Protein AF-A0AAU5D1J2-F1 (afdb_monomer_lite)

Secondary structure (DSSP, 8-state):
------TTSPPPPP--PPPPP-PPP---BTTB--HHHHHHHHHHHHHHTT-TTEEEEEE--SS-SS-EEEEEETTS-EEEEE----PPTT----SSTT------

pLDDT: mean 78.4, std 17.76, range [36.91, 96.56]

Structure (mmCIF, N/CA/C/O backbone):
data_AF-A0AAU5D1J2-F1
#
_entry.id   AF-A0AAU5D1J2-F1
#
loop_
_atom_site.group_PDB
_atom_site.id
_atom_site.type_symbol
_atom_site.label_atom_id
_atom_site.label_alt_id
_atom_site.label_comp_id
_atom_site.label_asym_id
_atom_site.label_entity_id
_atom_site.label_seq_id
_atom_site.pdbx_PDB_ins_code
_atom_site.Cartn_x
_atom_site.Cartn_y
_atom_site.Cartn_z
_atom_site.occupancy
_atom_site.B_iso_or_equiv
_atom_site.auth_seq_id
_atom_site.auth_comp_id
_atom_site.auth_asym_id
_atom_site.auth_atom_id
_atom_site.pdbx_PDB_model_num
ATOM 1 N N . MET A 1 1 ? 35.467 22.405 -16.528 1.00 39.44 1 MET A N 1
ATOM 2 C CA . MET A 1 1 ? 34.283 22.155 -15.680 1.00 39.44 1 MET A CA 1
ATOM 3 C C . MET A 1 1 ? 33.433 21.136 -16.411 1.00 39.44 1 MET A C 1
ATOM 5 O O . MET A 1 1 ? 33.143 21.378 -17.576 1.00 39.44 1 MET A O 1
ATOM 9 N N . ALA A 1 2 ? 33.155 19.980 -15.801 1.00 45.16 2 ALA A N 1
ATOM 10 C CA . ALA A 1 2 ? 32.308 18.964 -16.424 1.00 45.16 2 ALA A CA 1
ATOM 11 C C . ALA A 1 2 ? 30.914 19.579 -16.641 1.00 45.16 2 ALA A C 1
ATOM 13 O O . ALA A 1 2 ? 30.385 20.157 -15.687 1.00 45.16 2 ALA A O 1
ATOM 14 N N . PRO A 1 3 ? 30.366 19.571 -17.867 1.00 45.44 3 PRO A N 1
ATOM 15 C CA . PRO A 1 3 ? 29.073 20.179 -18.130 1.00 45.44 3 PRO A CA 1
ATOM 16 C C . PRO A 1 3 ? 28.011 19.412 -17.343 1.00 45.44 3 PRO A C 1
ATOM 18 O O . PRO A 1 3 ? 27.710 18.270 -17.668 1.00 45.44 3 PRO A O 1
ATOM 21 N N . GLY A 1 4 ? 27.496 20.031 -16.279 1.00 56.97 4 GLY A N 1
ATOM 22 C CA . GLY A 1 4 ? 26.285 19.570 -15.618 1.00 56.97 4 GLY A CA 1
ATOM 23 C C . GLY A 1 4 ? 25.172 19.561 -16.653 1.00 56.97 4 GLY A C 1
ATOM 24 O O . GLY A 1 4 ? 24.865 20.603 -17.240 1.00 56.97 4 GLY A O 1
ATOM 25 N N . GLU A 1 5 ? 24.646 18.373 -16.927 1.00 56.50 5 GLU A N 1
ATOM 26 C CA . GLU A 1 5 ? 23.513 18.178 -17.817 1.00 56.50 5 GLU A CA 1
ATOM 27 C C . GLU A 1 5 ? 22.379 19.098 -17.368 1.00 56.50 5 GLU A C 1
ATOM 29 O O . GLU A 1 5 ? 22.050 19.205 -16.183 1.00 56.50 5 GLU A O 1
ATOM 34 N N . LYS A 1 6 ? 21.842 19.858 -18.323 1.00 54.84 6 LYS A N 1
ATOM 35 C CA . LYS A 1 6 ? 20.737 20.768 -18.058 1.00 54.84 6 LYS A CA 1
ATOM 36 C C . LYS A 1 6 ? 19.537 19.927 -17.636 1.00 54.84 6 LYS A C 1
ATOM 38 O O . LYS A 1 6 ? 18.990 19.187 -18.443 1.00 54.84 6 LYS A O 1
ATOM 43 N N . LEU A 1 7 ? 19.112 20.108 -16.391 1.00 56.78 7 LEU A N 1
ATOM 44 C CA . LEU A 1 7 ? 17.870 19.594 -15.816 1.00 56.78 7 LEU A CA 1
ATOM 45 C C . LEU A 1 7 ? 16.649 20.317 -16.430 1.00 56.78 7 LEU A C 1
ATOM 47 O O . LEU A 1 7 ? 15.880 20.966 -15.726 1.00 56.78 7 LEU A O 1
ATOM 51 N N . THR A 1 8 ? 16.542 20.347 -17.758 1.00 59.97 8 THR A N 1
ATOM 52 C CA . THR A 1 8 ? 15.449 21.014 -18.486 1.00 59.97 8 THR A CA 1
ATOM 53 C C . THR A 1 8 ? 14.563 20.041 -19.246 1.00 59.97 8 THR A C 1
ATOM 55 O O . THR A 1 8 ? 13.456 20.421 -19.616 1.00 59.97 8 THR A O 1
ATOM 58 N N . ASP A 1 9 ? 15.016 18.806 -19.451 1.00 62.62 9 ASP A N 1
ATOM 59 C CA . ASP A 1 9 ? 14.204 17.764 -20.068 1.00 62.62 9 ASP A CA 1
ATOM 60 C C . ASP A 1 9 ? 13.420 17.016 -18.982 1.00 62.62 9 ASP A C 1
ATOM 62 O O . ASP A 1 9 ? 13.968 16.675 -17.932 1.00 62.62 9 ASP A O 1
ATOM 66 N N . SER A 1 10 ? 12.120 16.792 -19.212 1.00 67.19 10 SER A N 1
ATOM 67 C CA . SER A 1 10 ? 11.321 15.911 -18.356 1.00 67.19 10 SER A CA 1
ATOM 68 C C . SER A 1 10 ? 11.954 14.526 -18.358 1.00 67.19 10 SER A C 1
ATOM 70 O O . SER A 1 10 ? 12.090 13.911 -19.415 1.00 67.19 10 SER A O 1
ATOM 72 N N . GLU A 1 11 ? 12.332 14.046 -17.176 1.00 70.06 11 GLU A N 1
ATOM 73 C CA . GLU A 1 11 ? 12.869 12.702 -17.008 1.00 70.06 11 GLU A CA 1
ATOM 74 C C . GLU A 1 11 ? 11.836 11.687 -17.510 1.00 70.06 11 GLU A C 1
ATOM 76 O O . GLU A 1 11 ? 10.682 11.680 -17.071 1.00 70.06 11 GLU A O 1
ATOM 81 N N . ALA A 1 12 ? 12.226 10.882 -18.499 1.00 78.81 12 ALA A N 1
ATOM 82 C CA . ALA A 1 12 ? 11.347 9.861 -19.041 1.00 78.81 12 ALA A CA 1
ATOM 83 C C . ALA A 1 12 ? 11.143 8.766 -17.980 1.00 78.81 12 ALA A C 1
ATOM 85 O O . ALA A 1 12 ? 12.128 8.303 -17.399 1.00 78.81 12 ALA A O 1
ATOM 86 N N . PRO A 1 13 ? 9.899 8.326 -17.726 1.00 80.06 13 PRO A N 1
ATOM 87 C CA . PRO A 1 13 ? 9.641 7.301 -16.728 1.00 80.06 13 PRO A CA 1
ATOM 88 C C . PRO A 1 13 ? 10.328 5.986 -17.109 1.00 80.06 13 PRO A C 1
ATOM 90 O O . PRO A 1 13 ? 10.215 5.514 -18.245 1.00 80.06 13 PRO A O 1
ATOM 93 N N . VAL A 1 14 ? 11.045 5.391 -16.153 1.00 86.62 14 VAL A N 1
ATOM 94 C CA . VAL A 1 14 ? 11.667 4.073 -16.325 1.00 86.62 14 VAL A CA 1
ATOM 95 C C . VAL A 1 14 ? 10.593 3.008 -16.183 1.00 86.62 14 VAL A C 1
ATOM 97 O O . VAL A 1 14 ? 9.852 2.988 -15.200 1.00 86.62 14 VAL A O 1
ATOM 100 N N . LYS A 1 15 ? 10.535 2.115 -17.169 1.00 91.50 15 LYS A N 1
ATOM 101 C CA . LYS A 1 15 ? 9.538 1.052 -17.2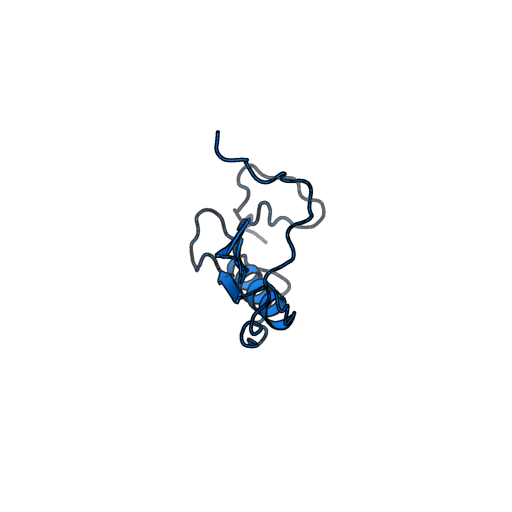59 1.00 91.50 15 LYS A CA 1
ATOM 102 C C . LYS A 1 15 ? 10.166 -0.317 -17.041 1.00 91.50 15 LYS A C 1
ATOM 104 O O . LYS A 1 15 ? 11.293 -0.554 -17.474 1.00 91.50 15 LYS A O 1
ATOM 109 N N . GLY A 1 16 ? 9.410 -1.215 -16.432 1.00 88.44 16 GLY A N 1
ATOM 110 C CA . GLY A 1 16 ? 9.755 -2.620 -16.259 1.00 88.44 16 GLY A CA 1
ATOM 111 C C . GLY A 1 16 ? 8.505 -3.491 -16.226 1.00 88.44 16 GLY A C 1
ATOM 112 O O . GLY A 1 16 ? 7.400 -3.025 -16.512 1.00 88.44 16 GLY A O 1
ATOM 113 N N . ASP A 1 17 ? 8.684 -4.761 -15.868 1.00 89.75 17 ASP A N 1
ATOM 114 C CA . ASP A 1 17 ? 7.550 -5.661 -15.674 1.00 89.75 17 ASP A CA 1
ATOM 115 C C . ASP A 1 17 ? 6.674 -5.145 -14.516 1.00 89.75 17 ASP A C 1
ATOM 117 O O . ASP A 1 17 ? 7.210 -4.799 -13.453 1.00 89.75 17 ASP A O 1
ATOM 121 N N . PRO A 1 18 ? 5.342 -5.065 -14.691 1.00 84.94 18 PRO A N 1
ATOM 122 C CA . PRO A 1 18 ? 4.449 -4.638 -13.624 1.00 84.94 18 PRO A CA 1
ATOM 123 C C . PRO A 1 18 ? 4.532 -5.556 -12.403 1.00 84.94 18 PRO A C 1
ATOM 125 O O . PRO A 1 18 ? 4.780 -6.760 -12.520 1.00 84.94 18 PRO A O 1
ATOM 128 N N . ALA A 1 19 ? 4.248 -4.996 -11.227 1.00 86.19 19 ALA A N 1
ATOM 129 C CA . ALA A 1 19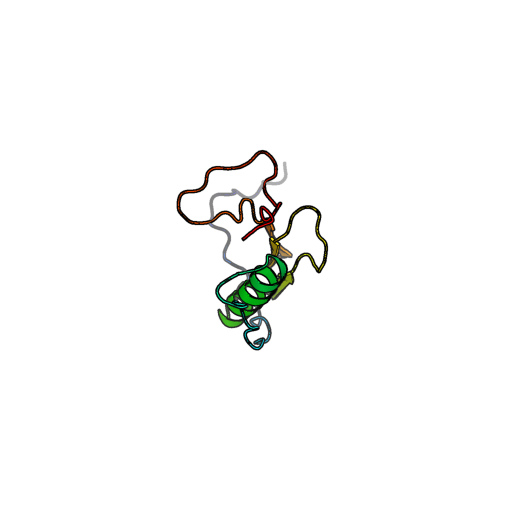 ? 4.180 -5.767 -9.992 1.00 86.19 19 ALA A CA 1
ATOM 130 C C . ALA A 1 19 ? 3.178 -6.951 -10.099 1.00 86.19 19 ALA A C 1
ATOM 132 O O . ALA A 1 19 ? 2.117 -6.808 -10.720 1.00 86.19 19 ALA A O 1
ATOM 133 N N . PRO A 1 20 ? 3.468 -8.117 -9.484 1.00 84.12 20 PRO A N 1
ATOM 134 C CA . PRO A 1 20 ? 2.572 -9.273 -9.519 1.00 84.12 20 PRO A CA 1
ATOM 135 C C . PRO A 1 20 ? 1.232 -8.981 -8.848 1.00 84.12 20 PRO A C 1
ATOM 137 O O . PRO A 1 20 ? 1.211 -8.566 -7.698 1.00 84.12 20 PRO A O 1
ATOM 140 N N . ILE A 1 21 ? 0.129 -9.261 -9.538 1.00 87.75 21 ILE A N 1
ATOM 141 C CA . ILE A 1 21 ? -1.256 -9.096 -9.061 1.00 87.75 21 ILE A CA 1
ATOM 142 C C . ILE A 1 21 ? -1.463 -9.771 -7.683 1.00 87.75 21 ILE A C 1
ATOM 144 O O . ILE A 1 21 ? -0.986 -10.883 -7.457 1.00 87.75 21 ILE A O 1
ATOM 148 N N . LEU A 1 22 ? -2.186 -9.103 -6.773 1.00 88.06 22 LEU A N 1
ATOM 149 C CA . LEU A 1 22 ? -2.428 -9.519 -5.384 1.00 88.06 22 LEU A CA 1
ATOM 150 C C . LEU A 1 22 ? -3.920 -9.486 -5.060 1.00 88.06 22 LEU A C 1
ATOM 152 O O . LEU A 1 22 ? -4.524 -8.423 -5.129 1.00 88.06 22 LEU A O 1
ATOM 156 N N . ASP A 1 23 ? -4.492 -10.591 -4.583 1.00 90.94 23 ASP A N 1
ATOM 157 C CA . ASP A 1 23 ? -5.899 -10.612 -4.172 1.00 90.94 23 ASP A CA 1
ATOM 158 C C . ASP A 1 23 ? -6.261 -9.434 -3.256 1.00 90.94 23 ASP A C 1
ATOM 160 O O . ASP A 1 23 ? -5.554 -9.127 -2.292 1.00 90.94 23 ASP A O 1
ATOM 164 N N . TYR A 1 24 ? -7.391 -8.783 -3.546 1.00 91.31 24 TYR A N 1
ATOM 165 C CA . TYR A 1 24 ? -7.869 -7.677 -2.727 1.00 91.31 24 TYR A CA 1
ATOM 166 C C . TYR A 1 24 ? -8.281 -8.185 -1.339 1.00 91.31 24 TYR A C 1
ATOM 168 O O . TYR A 1 24 ? -9.253 -8.942 -1.227 1.00 91.31 24 TYR A O 1
ATOM 176 N N . PRO A 1 25 ? -7.611 -7.742 -0.261 1.00 91.94 25 PRO A N 1
ATOM 177 C CA . PRO A 1 25 ? -8.028 -8.079 1.088 1.00 91.94 25 PRO A CA 1
ATOM 178 C C . PRO A 1 25 ? -9.320 -7.337 1.452 1.00 91.94 25 PRO A C 1
ATOM 180 O O . PRO A 1 25 ? -9.665 -6.303 0.877 1.00 91.94 25 PRO A O 1
ATOM 183 N N . ALA A 1 26 ? -10.044 -7.839 2.451 1.00 91.56 26 ALA A N 1
ATOM 184 C CA . ALA A 1 26 ? -11.272 -7.202 2.915 1.00 91.56 26 ALA A CA 1
ATOM 185 C C . ALA A 1 26 ? -10.987 -5.826 3.549 1.00 91.56 26 ALA A C 1
ATOM 187 O O . ALA A 1 26 ? -10.449 -5.738 4.656 1.00 91.56 26 ALA A O 1
ATOM 188 N N . LEU A 1 27 ? -11.412 -4.756 2.869 1.00 88.94 27 LEU A N 1
ATOM 189 C CA . LEU A 1 27 ? -11.226 -3.379 3.337 1.00 88.94 27 LEU A CA 1
ATOM 190 C C . LEU A 1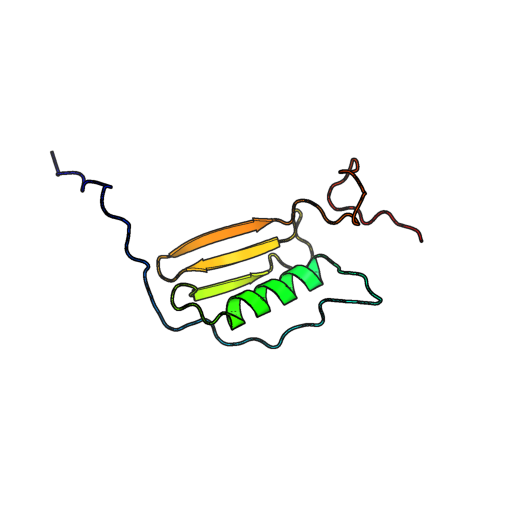 27 ? -12.027 -3.072 4.610 1.00 88.94 27 LEU A C 1
ATOM 192 O O . LEU A 1 27 ? -11.533 -2.394 5.509 1.00 88.94 27 LEU A O 1
ATOM 196 N N . TYR A 1 28 ? -13.258 -3.577 4.683 1.00 86.56 28 TYR A N 1
ATOM 197 C CA . TYR A 1 28 ? -14.189 -3.281 5.767 1.00 86.56 28 TYR A CA 1
ATOM 198 C C . TYR A 1 28 ? -14.322 -4.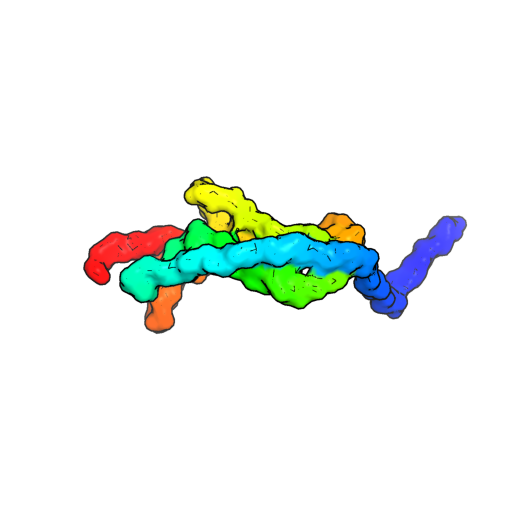443 6.748 1.00 86.56 28 TYR A C 1
ATOM 200 O O . TYR A 1 28 ? -14.302 -5.612 6.358 1.00 86.56 28 TYR A O 1
ATOM 208 N N . ASP A 1 29 ? -14.530 -4.083 8.009 1.00 84.00 29 ASP A N 1
ATOM 209 C CA . ASP A 1 29 ? -14.978 -4.954 9.091 1.00 84.00 29 ASP A CA 1
ATOM 210 C C . ASP A 1 29 ? -16.127 -4.252 9.805 1.00 84.00 29 ASP A C 1
ATOM 212 O O . ASP A 1 29 ? -15.934 -3.149 10.314 1.00 84.00 29 ASP A O 1
ATOM 216 N N . ASP A 1 30 ? -17.340 -4.797 9.744 1.00 84.62 30 ASP A N 1
ATOM 217 C CA . ASP A 1 30 ? -18.535 -4.158 10.318 1.00 84.62 30 ASP A CA 1
ATOM 218 C C . ASP A 1 30 ? -18.675 -2.655 9.973 1.00 84.62 30 ASP A C 1
ATOM 220 O O . ASP A 1 30 ? -19.019 -1.817 10.805 1.00 84.62 30 ASP A O 1
ATOM 224 N N . LYS A 1 31 ? -18.416 -2.302 8.700 1.00 80.06 31 LYS A N 1
ATOM 225 C CA . LYS A 1 31 ? -18.422 -0.926 8.139 1.00 80.06 31 LYS A CA 1
ATOM 226 C C . LYS A 1 31 ? -17.309 0.000 8.644 1.00 80.06 31 LYS A C 1
ATOM 228 O O . LYS A 1 31 ? -17.260 1.162 8.240 1.00 80.06 31 LYS A O 1
ATOM 233 N N . MET A 1 32 ? -16.409 -0.494 9.481 1.00 77.25 32 MET A N 1
ATOM 234 C CA . MET A 1 32 ? -15.221 0.219 9.933 1.00 77.25 32 MET A CA 1
ATOM 235 C C . MET A 1 32 ? -14.008 -0.197 9.098 1.00 77.25 32 MET A C 1
ATOM 237 O O . MET A 1 32 ? -13.960 -1.287 8.529 1.00 77.25 32 MET A O 1
ATOM 241 N N . ILE A 1 33 ? -13.021 0.692 9.013 1.00 85.00 33 ILE A N 1
ATOM 242 C CA . ILE A 1 33 ? -11.733 0.428 8.368 1.00 85.00 33 ILE A CA 1
ATOM 243 C C . ILE A 1 33 ? -10.656 0.605 9.434 1.00 85.00 33 ILE A C 1
ATOM 245 O O . ILE A 1 33 ? -10.593 1.651 10.082 1.00 85.00 33 ILE A O 1
ATOM 249 N N . SER A 1 34 ? -9.805 -0.404 9.611 1.00 85.62 34 SER A N 1
ATOM 250 C CA . SER A 1 34 ? -8.584 -0.270 10.406 1.00 85.62 34 SER A CA 1
ATOM 251 C C . SER A 1 34 ? -7.421 0.192 9.518 1.00 85.62 34 SER A C 1
ATOM 253 O O . SER A 1 34 ? -7.418 -0.115 8.322 1.00 85.62 34 SER A O 1
ATOM 255 N N . PRO A 1 35 ? -6.403 0.880 10.069 1.00 86.38 35 PRO A N 1
ATOM 256 C CA . PRO A 1 35 ? -5.208 1.239 9.309 1.00 86.38 35 PRO A CA 1
ATOM 257 C C . PRO A 1 35 ? -4.569 0.034 8.609 1.00 86.38 35 PRO A C 1
ATOM 259 O O . PRO A 1 35 ? -4.328 0.101 7.414 1.00 86.38 35 PRO A O 1
ATOM 262 N N . ALA A 1 36 ? -4.422 -1.101 9.299 1.00 88.44 36 ALA A N 1
ATOM 263 C CA . ALA A 1 36 ? -3.856 -2.320 8.715 1.00 88.44 36 ALA A CA 1
ATOM 264 C C . ALA A 1 36 ? -4.646 -2.831 7.491 1.00 88.44 36 ALA A C 1
ATOM 266 O O . ALA A 1 36 ? -4.055 -3.212 6.482 1.00 88.44 36 ALA A O 1
ATOM 267 N N . ARG A 1 37 ? -5.987 -2.795 7.539 1.00 89.56 37 ARG A N 1
ATOM 268 C CA . ARG A 1 37 ? -6.831 -3.171 6.390 1.00 89.56 37 ARG A CA 1
ATOM 269 C C . ARG A 1 37 ? -6.706 -2.170 5.244 1.00 89.56 37 ARG A C 1
ATOM 271 O O . ARG A 1 37 ? -6.654 -2.581 4.088 1.00 89.56 37 ARG A O 1
ATOM 278 N N . ALA A 1 38 ? -6.628 -0.875 5.556 1.00 90.50 38 ALA A N 1
ATOM 279 C CA . ALA A 1 38 ? -6.404 0.164 4.557 1.00 90.50 38 ALA A CA 1
ATOM 280 C C . ALA A 1 38 ? -5.037 0.015 3.870 1.00 90.50 38 ALA A C 1
ATOM 282 O O . ALA A 1 38 ? -4.975 0.108 2.648 1.00 90.50 38 ALA A O 1
ATOM 283 N N . GLU A 1 39 ? -3.965 -0.259 4.621 1.00 93.19 39 GLU A N 1
ATOM 284 C CA . GLU A 1 39 ? -2.632 -0.526 4.064 1.00 93.19 39 GLU A CA 1
ATOM 285 C C . GLU A 1 39 ? -2.675 -1.707 3.095 1.00 93.19 39 GLU A C 1
ATOM 287 O O . GLU A 1 39 ? -2.315 -1.559 1.928 1.00 93.19 39 GLU A O 1
ATOM 292 N N . ALA A 1 40 ? -3.181 -2.856 3.550 1.00 92.88 40 ALA A N 1
ATOM 293 C CA . ALA A 1 40 ? -3.234 -4.067 2.741 1.00 92.88 40 ALA A CA 1
ATOM 294 C C . ALA A 1 40 ? -4.071 -3.870 1.465 1.00 92.88 40 ALA A C 1
ATOM 296 O O . ALA A 1 40 ? -3.665 -4.283 0.378 1.00 92.88 40 ALA A O 1
ATOM 297 N N . TYR A 1 41 ? -5.219 -3.194 1.576 1.00 94.25 41 TYR A N 1
ATOM 298 C CA . TYR A 1 41 ? -6.085 -2.923 0.432 1.00 94.25 41 TYR A CA 1
ATOM 299 C C . TYR A 1 41 ? -5.443 -1.968 -0.577 1.00 94.25 41 TYR A C 1
ATOM 301 O O . TYR A 1 41 ? -5.515 -2.213 -1.779 1.00 94.25 41 TYR A O 1
ATOM 309 N N . LEU A 1 42 ? -4.812 -0.884 -0.117 1.00 94.81 42 LEU A N 1
ATOM 310 C CA . LEU A 1 42 ? -4.177 0.095 -1.004 1.00 94.81 42 LEU A CA 1
ATOM 311 C C . LEU A 1 42 ? -2.938 -0.476 -1.695 1.00 94.81 42 LEU A C 1
ATOM 313 O O . LEU A 1 42 ? -2.722 -0.192 -2.871 1.00 94.81 42 LEU A O 1
ATOM 317 N N . VAL A 1 43 ? -2.171 -1.323 -1.005 1.00 95.69 43 VAL A N 1
ATOM 318 C CA . VAL A 1 43 ? -1.070 -2.081 -1.614 1.00 95.69 43 VAL A CA 1
ATOM 319 C C . VAL A 1 43 ? -1.597 -2.977 -2.731 1.00 95.69 43 VAL A C 1
ATOM 321 O O . VAL A 1 43 ? -1.105 -2.886 -3.853 1.00 95.69 43 VAL A O 1
ATOM 324 N N . ALA A 1 44 ? -2.641 -3.772 -2.471 1.00 95.38 44 ALA A N 1
ATOM 325 C CA . ALA A 1 44 ? -3.263 -4.601 -3.503 1.00 95.38 44 ALA A CA 1
ATOM 326 C C . ALA A 1 44 ? -3.797 -3.753 -4.672 1.00 95.38 44 ALA A C 1
ATOM 328 O O . ALA A 1 44 ? -3.562 -4.086 -5.831 1.00 95.38 44 ALA A O 1
ATOM 329 N N . ALA A 1 45 ? -4.435 -2.612 -4.384 1.00 94.75 45 ALA A N 1
ATOM 330 C CA . ALA A 1 45 ? -4.966 -1.704 -5.398 1.00 94.75 45 ALA A CA 1
ATOM 331 C C . ALA A 1 45 ? -3.890 -1.133 -6.326 1.00 94.75 45 ALA A C 1
ATOM 333 O O . ALA A 1 45 ? -4.081 -1.107 -7.540 1.00 94.75 45 ALA A O 1
ATOM 334 N N . LEU A 1 46 ? -2.767 -0.683 -5.764 1.00 94.56 46 LEU A N 1
ATOM 335 C CA . LEU A 1 46 ? -1.655 -0.131 -6.537 1.00 94.56 46 LEU A CA 1
ATOM 336 C C . LEU A 1 46 ? -0.961 -1.201 -7.367 1.00 94.56 46 LEU A C 1
ATOM 338 O O . LEU A 1 46 ? -0.628 -0.964 -8.524 1.00 94.56 46 LEU A O 1
ATOM 342 N N . THR A 1 47 ? -0.806 -2.392 -6.806 1.00 92.62 47 THR A N 1
ATOM 343 C CA . THR A 1 47 ? -0.265 -3.536 -7.531 1.00 92.62 47 THR A CA 1
ATOM 344 C C . THR A 1 47 ? -1.183 -3.959 -8.687 1.00 92.62 47 THR A C 1
ATOM 346 O O . THR A 1 47 ? -0.721 -4.198 -9.800 1.00 92.62 47 THR A O 1
ATOM 349 N N . HIS A 1 48 ? -2.502 -3.954 -8.479 1.00 91.00 48 HIS A N 1
ATOM 350 C CA . HIS A 1 48 ? -3.500 -4.230 -9.520 1.00 91.00 48 HIS A CA 1
ATOM 351 C C . HIS A 1 48 ? -3.609 -3.155 -10.597 1.00 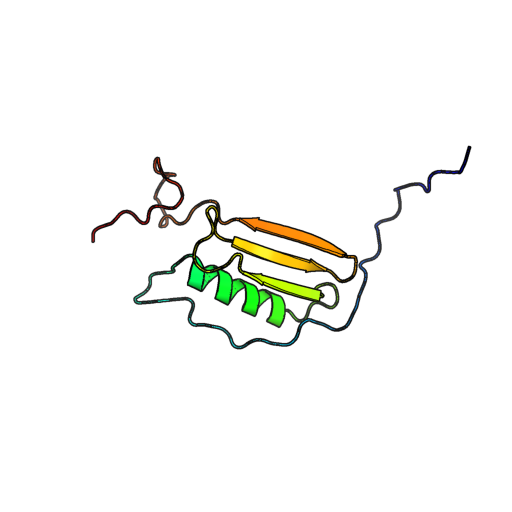91.00 48 HIS A C 1
ATOM 353 O O . HIS A 1 48 ? -4.151 -3.433 -11.665 1.00 91.00 48 HIS A O 1
ATOM 359 N N . ALA A 1 49 ? -3.102 -1.945 -10.354 1.00 90.38 49 ALA A N 1
ATOM 360 C CA . ALA A 1 49 ? -3.077 -0.903 -11.373 1.00 90.38 49 ALA A CA 1
ATOM 361 C C . ALA A 1 49 ? -2.194 -1.286 -12.575 1.00 90.38 49 ALA A C 1
ATOM 363 O O . ALA A 1 49 ? -2.303 -0.647 -13.618 1.00 90.38 49 ALA A O 1
ATOM 364 N N . GLN A 1 50 ? -1.332 -2.306 -12.424 1.00 86.44 50 GLN A N 1
ATOM 365 C CA . GLN A 1 50 ? -0.417 -2.808 -13.453 1.00 86.44 50 GLN A CA 1
ATOM 366 C C . GLN A 1 50 ? 0.376 -1.692 -14.145 1.00 86.44 50 GLN A C 1
ATOM 368 O O . GLN A 1 50 ? 0.610 -1.724 -15.352 1.00 86.44 50 GLN A O 1
ATOM 373 N N . SER A 1 51 ? 0.786 -0.684 -13.372 1.00 91.88 51 SER A N 1
ATOM 374 C CA . SER A 1 51 ? 1.650 0.372 -13.884 1.00 91.88 51 SER A CA 1
ATOM 375 C C . SER A 1 51 ? 3.020 -0.205 -14.229 1.00 91.88 51 SER A C 1
ATOM 377 O O . SER A 1 51 ? 3.661 -0.821 -13.380 1.00 91.88 51 SER A O 1
ATOM 379 N N . GLU A 1 52 ? 3.488 0.049 -15.451 1.00 92.88 52 GLU A N 1
ATOM 380 C CA . GLU A 1 52 ? 4.832 -0.326 -15.915 1.00 92.88 52 GLU A CA 1
ATOM 381 C C . GLU A 1 52 ? 5.944 0.438 -15.178 1.00 92.88 52 GLU A C 1
ATOM 383 O O . GLU A 1 52 ? 7.109 0.079 -15.294 1.00 92.88 52 GLU A O 1
ATOM 388 N N . GLU A 1 53 ? 5.613 1.498 -14.434 1.00 93.19 53 GLU A N 1
ATOM 389 C CA . GLU A 1 53 ? 6.580 2.290 -13.659 1.00 93.19 53 GLU A CA 1
ATOM 390 C C . GLU A 1 53 ? 6.769 1.753 -12.234 1.00 93.19 53 GLU A C 1
ATOM 392 O O . GLU A 1 53 ? 7.819 1.960 -11.619 1.00 93.19 53 GLU A O 1
ATOM 397 N N . ILE A 1 54 ? 5.756 1.062 -11.698 1.00 94.44 54 ILE A N 1
ATOM 398 C CA . ILE A 1 54 ? 5.750 0.554 -10.325 1.00 94.44 54 ILE A CA 1
ATOM 399 C C . ILE A 1 54 ? 6.406 -0.824 -10.299 1.00 94.44 54 ILE A C 1
ATOM 401 O O . ILE A 1 54 ? 5.922 -1.766 -10.926 1.00 94.44 54 ILE A O 1
ATOM 405 N N . SER A 1 55 ? 7.467 -0.958 -9.506 1.00 94.81 55 SER A N 1
ATOM 406 C CA . SER A 1 55 ? 8.125 -2.244 -9.271 1.00 94.81 55 SER A CA 1
ATOM 407 C C . SER A 1 55 ? 7.463 -3.019 -8.134 1.00 94.81 55 SER A C 1
ATOM 409 O O . SER A 1 55 ? 7.315 -4.236 -8.212 1.00 94.81 55 SER A O 1
ATOM 411 N N . SER A 1 56 ? 7.034 -2.327 -7.073 1.00 94.12 56 SER A N 1
ATOM 412 C CA . SER A 1 56 ? 6.293 -2.930 -5.962 1.00 94.12 56 SER A CA 1
ATOM 413 C C . SER A 1 56 ? 5.581 -1.890 -5.094 1.00 94.12 56 SER A C 1
ATOM 415 O O . SER A 1 56 ? 5.952 -0.716 -5.058 1.00 94.12 56 SER A O 1
ATOM 417 N N . ALA A 1 57 ? 4.575 -2.338 -4.345 1.00 95.69 57 ALA A N 1
ATOM 418 C CA . ALA A 1 57 ? 3.963 -1.594 -3.248 1.00 95.69 57 ALA A CA 1
ATOM 419 C C . ALA A 1 57 ? 4.016 -2.438 -1.967 1.00 95.69 57 ALA A C 1
ATOM 421 O O . ALA A 1 57 ? 3.987 -3.667 -2.028 1.00 95.69 57 ALA A O 1
ATOM 422 N N . TYR A 1 58 ? 4.111 -1.791 -0.805 1.00 94.06 58 TYR A N 1
ATOM 423 C CA . TYR A 1 58 ? 4.249 -2.485 0.479 1.00 94.06 58 TYR A CA 1
ATOM 424 C C . TYR A 1 58 ? 3.602 -1.718 1.631 1.00 94.06 58 TYR A C 1
ATOM 426 O O . TYR A 1 58 ? 3.578 -0.488 1.650 1.00 94.06 58 TYR A O 1
ATOM 434 N N . ALA A 1 59 ? 3.092 -2.463 2.607 1.00 94.19 59 ALA A N 1
ATOM 435 C CA . ALA A 1 59 ? 2.563 -1.929 3.857 1.00 94.19 59 ALA A CA 1
ATOM 436 C C . ALA A 1 59 ? 3.712 -1.617 4.827 1.00 94.19 59 ALA A C 1
ATOM 438 O O . ALA A 1 59 ? 4.755 -2.276 4.787 1.00 94.19 59 ALA A O 1
ATOM 439 N N . TYR A 1 60 ? 3.541 -0.634 5.713 1.00 91.56 60 TYR A N 1
ATOM 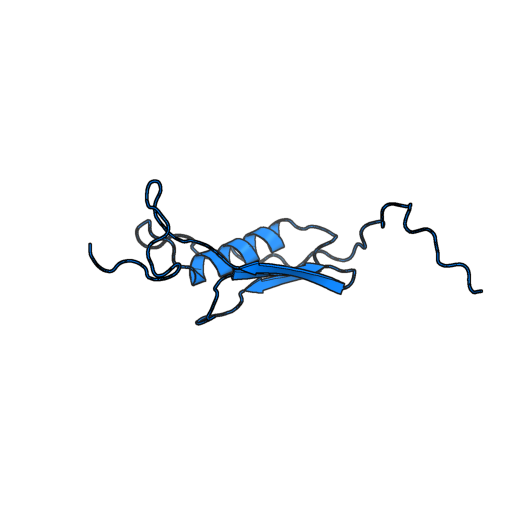440 C CA . TYR A 1 60 ? 4.538 -0.356 6.753 1.00 91.56 60 TYR A CA 1
ATOM 441 C C . TYR A 1 60 ? 4.509 -1.378 7.895 1.00 91.56 60 TYR A C 1
ATOM 443 O O . TYR A 1 60 ? 5.500 -1.499 8.618 1.00 91.56 60 TYR A O 1
ATOM 451 N N . GLY A 1 61 ? 3.426 -2.152 8.023 1.00 81.38 61 GLY A N 1
ATOM 452 C CA . GLY A 1 61 ? 3.372 -3.363 8.843 1.00 81.38 61 GLY A CA 1
ATOM 453 C C . GLY A 1 61 ? 2.287 -3.325 9.916 1.00 81.38 61 GLY A C 1
ATOM 454 O O . GLY A 1 61 ? 1.395 -2.487 9.900 1.00 81.38 61 GLY A O 1
ATOM 455 N N . GLU A 1 62 ? 2.353 -4.254 10.872 1.00 67.94 62 GLU A N 1
ATOM 456 C CA . GLU A 1 62 ? 1.254 -4.466 11.829 1.00 67.94 62 GLU A CA 1
ATOM 457 C C . GLU A 1 62 ? 1.182 -3.427 12.963 1.00 67.94 62 GLU A C 1
ATOM 459 O O . GLU A 1 62 ? 0.107 -3.220 13.524 1.00 67.94 62 GLU A O 1
ATOM 464 N N . GLN A 1 63 ? 2.292 -2.760 13.315 1.00 66.44 63 GLN A N 1
ATOM 465 C CA . GLN A 1 63 ? 2.338 -1.764 14.405 1.00 66.44 63 GLN A CA 1
ATOM 466 C C . GLN A 1 63 ? 3.245 -0.546 14.121 1.00 66.44 63 GLN A C 1
ATOM 468 O O . GLN A 1 63 ? 4.098 -0.194 14.943 1.00 66.44 63 GLN A O 1
ATOM 473 N N . PRO A 1 64 ? 3.119 0.124 12.965 1.00 69.88 64 PRO A N 1
ATOM 474 C CA . PRO A 1 64 ? 3.908 1.311 12.685 1.00 69.88 64 PRO A CA 1
ATOM 475 C C . PRO A 1 64 ? 3.474 2.479 13.582 1.00 69.88 64 PRO A C 1
ATOM 477 O O . PRO A 1 64 ? 2.287 2.736 13.775 1.00 69.88 64 PRO A O 1
ATOM 480 N N . GLN A 1 65 ? 4.449 3.252 14.074 1.00 77.56 65 GLN A N 1
ATOM 481 C CA . GLN A 1 65 ? 4.179 4.512 14.784 1.00 77.56 65 GLN A CA 1
ATOM 482 C C . GLN A 1 65 ? 3.382 5.501 13.910 1.00 77.56 65 GLN A C 1
ATOM 484 O O . GLN A 1 65 ? 2.620 6.310 14.433 1.00 77.56 65 GLN A O 1
ATOM 489 N N . ASN A 1 66 ? 3.555 5.416 12.586 1.00 83.44 66 ASN A N 1
ATOM 490 C CA . ASN A 1 66 ? 2.771 6.128 11.582 1.00 83.44 66 ASN A CA 1
ATOM 491 C C . ASN A 1 66 ? 2.323 5.114 10.515 1.00 83.44 66 ASN A C 1
ATOM 493 O O . ASN A 1 66 ? 3.159 4.743 9.687 1.00 83.44 66 ASN A O 1
ATOM 497 N N . PRO A 1 67 ? 1.066 4.636 10.533 1.00 88.56 67 PRO A N 1
ATOM 498 C CA . PRO A 1 67 ? 0.571 3.712 9.517 1.00 88.56 67 PRO A CA 1
ATOM 499 C C . PRO A 1 67 ? 0.593 4.336 8.127 1.00 88.56 67 PRO A C 1
ATOM 501 O O . PRO A 1 67 ? 0.539 5.557 7.983 1.00 88.56 67 PRO A O 1
ATOM 504 N N . GLY A 1 68 ? 0.693 3.499 7.105 1.00 91.62 68 GLY A N 1
ATOM 505 C CA . GLY A 1 68 ? 0.808 3.904 5.717 1.00 91.62 68 GLY A CA 1
ATOM 506 C C . GLY A 1 68 ? 1.356 2.805 4.817 1.00 91.62 68 GLY A C 1
ATOM 507 O O . GLY A 1 68 ? 1.576 1.665 5.218 1.00 91.62 68 GLY A O 1
ATOM 508 N N . PHE A 1 69 ? 1.597 3.172 3.568 1.00 94.81 69 PHE A N 1
ATOM 509 C CA . PHE A 1 69 ? 2.177 2.280 2.573 1.00 94.81 69 PHE A CA 1
ATOM 510 C C . PHE A 1 69 ? 3.281 3.002 1.803 1.00 94.81 69 PHE A C 1
ATOM 512 O O . PHE A 1 69 ? 3.355 4.234 1.787 1.00 94.81 69 PHE A O 1
ATOM 519 N N . GLY A 1 70 ? 4.146 2.230 1.162 1.00 95.81 70 GLY A N 1
ATOM 520 C CA . GLY A 1 70 ? 5.169 2.729 0.261 1.00 95.81 70 GLY A CA 1
ATOM 521 C C . GLY A 1 70 ? 5.015 2.161 -1.142 1.00 95.81 70 GLY A C 1
ATOM 522 O O . GLY A 1 70 ? 4.384 1.121 -1.347 1.00 95.81 70 GLY A O 1
ATOM 523 N N . VAL A 1 71 ? 5.615 2.859 -2.101 1.00 96.56 71 VAL A N 1
ATOM 524 C CA . VAL A 1 71 ? 5.708 2.435 -3.503 1.00 96.56 71 VAL A CA 1
ATOM 525 C C . VAL A 1 71 ? 7.160 2.537 -3.936 1.00 96.56 71 VAL A C 1
ATOM 527 O O . VAL A 1 71 ? 7.799 3.567 -3.703 1.00 96.56 71 VAL A O 1
ATOM 530 N N . HIS A 1 72 ? 7.683 1.474 -4.541 1.00 95.75 72 HIS A N 1
ATOM 531 C CA . HIS A 1 72 ? 8.965 1.480 -5.237 1.00 95.75 72 HIS A CA 1
ATOM 532 C C . HIS A 1 72 ? 8.716 1.501 -6.739 1.00 95.75 72 HIS A C 1
ATOM 534 O O . HIS A 1 72 ? 7.822 0.824 -7.252 1.00 95.75 72 HIS A O 1
ATOM 540 N N . PHE A 1 73 ? 9.534 2.279 -7.431 1.00 95.06 73 PHE A N 1
ATOM 541 C CA . PHE A 1 73 ? 9.514 2.407 -8.879 1.00 95.06 73 PHE A CA 1
ATOM 542 C C . PHE A 1 73 ? 10.721 1.696 -9.488 1.00 95.06 73 PHE A C 1
ATOM 544 O O . PHE A 1 73 ? 11.717 1.434 -8.808 1.00 95.06 73 PHE A O 1
ATOM 551 N N . HIS A 1 74 ? 10.649 1.392 -10.782 1.00 93.25 74 HIS A N 1
ATOM 552 C CA . HIS A 1 74 ? 11.764 0.772 -11.510 1.00 93.25 74 HIS A CA 1
ATOM 553 C C . HIS A 1 74 ? 12.983 1.694 -11.653 1.00 93.25 74 HIS A C 1
ATOM 555 O O . HIS A 1 74 ? 14.098 1.203 -11.781 1.00 93.25 74 HIS A O 1
ATOM 561 N N . ASN A 1 75 ? 12.810 3.017 -11.542 1.00 93.25 75 ASN A N 1
ATOM 562 C CA . ASN A 1 75 ? 13.919 3.981 -11.448 1.00 93.25 75 ASN A CA 1
ATOM 563 C C . ASN A 1 75 ? 14.530 4.094 -10.035 1.00 93.25 75 ASN A C 1
ATOM 565 O O . ASN A 1 75 ? 15.191 5.084 -9.737 1.00 93.25 75 ASN A O 1
ATOM 569 N N . GLU A 1 76 ? 14.250 3.143 -9.139 1.00 92.56 76 GLU A N 1
ATOM 570 C CA . GLU A 1 76 ? 14.700 3.118 -7.737 1.00 92.56 76 GLU A CA 1
ATOM 571 C C . GLU A 1 76 ? 14.111 4.216 -6.830 1.00 92.56 76 GLU A C 1
ATOM 573 O O . GLU A 1 76 ? 14.361 4.223 -5.617 1.00 92.56 76 GLU A O 1
ATOM 578 N N . SER A 1 77 ? 13.285 5.119 -7.372 1.00 94.12 77 SER A N 1
ATOM 579 C CA . SER A 1 77 ? 12.598 6.131 -6.574 1.00 94.12 77 SER A CA 1
ATOM 580 C C . SER A 1 77 ? 11.556 5.503 -5.644 1.00 94.12 77 SER A C 1
ATOM 582 O O . SER A 1 77 ? 11.079 4.379 -5.845 1.00 94.12 77 SER A O 1
ATOM 584 N N . LYS A 1 78 ? 11.234 6.224 -4.562 1.00 95.00 78 LYS A N 1
ATOM 585 C CA . LYS A 1 78 ? 10.357 5.740 -3.492 1.00 95.00 78 LYS A CA 1
ATOM 586 C C . LYS A 1 78 ? 9.375 6.816 -3.071 1.00 95.00 78 LYS A C 1
ATOM 588 O O . LYS A 1 78 ? 9.774 7.948 -2.800 1.00 95.00 78 LYS A O 1
ATOM 593 N N . ILE A 1 79 ? 8.111 6.433 -2.945 1.00 95.06 79 ILE A N 1
ATOM 594 C CA . ILE A 1 79 ? 7.074 7.258 -2.327 1.00 95.06 79 ILE A CA 1
ATOM 595 C C . ILE A 1 79 ? 6.724 6.665 -0.967 1.00 95.06 79 ILE A C 1
ATOM 597 O O . ILE A 1 79 ? 6.567 5.452 -0.828 1.00 95.06 79 ILE A O 1
ATOM 601 N N . TYR A 1 80 ? 6.569 7.549 0.017 1.00 93.44 80 TYR A N 1
ATOM 602 C CA . TYR A 1 80 ? 6.140 7.221 1.369 1.00 93.44 80 TYR A CA 1
ATOM 603 C C . TYR A 1 80 ? 4.789 7.886 1.640 1.00 93.44 80 TYR A C 1
ATOM 605 O O . TYR A 1 80 ? 4.700 9.113 1.663 1.00 93.44 80 TYR A O 1
ATOM 613 N N . CYS A 1 81 ? 3.749 7.084 1.870 1.00 93.38 81 CYS A N 1
ATOM 614 C CA . CYS A 1 81 ? 2.374 7.546 2.063 1.00 93.38 81 CYS A CA 1
ATOM 615 C C . CYS A 1 81 ? 1.896 7.261 3.496 1.00 93.38 81 CYS A C 1
ATOM 617 O O . CYS A 1 81 ? 1.152 6.300 3.707 1.00 93.38 81 CYS A O 1
ATOM 619 N N . PRO A 1 82 ? 2.308 8.057 4.501 1.00 90.31 82 PRO A N 1
ATOM 620 C CA . PRO A 1 82 ? 1.759 7.933 5.843 1.00 90.31 82 PRO A CA 1
ATOM 621 C C . PRO A 1 82 ? 0.295 8.384 5.858 1.00 90.31 82 PRO A C 1
ATOM 623 O O . PRO A 1 82 ? -0.068 9.425 5.305 1.00 90.31 82 PRO A O 1
ATOM 626 N N . PHE A 1 83 ? -0.557 7.634 6.542 1.00 86.50 83 PHE A N 1
ATOM 627 C CA . PHE A 1 83 ? -1.894 8.085 6.884 1.00 86.50 83 PHE A CA 1
ATOM 628 C C . PHE A 1 83 ? -1.776 9.194 7.922 1.00 86.50 83 PHE A C 1
ATOM 630 O O . PHE A 1 83 ? -1.089 9.053 8.925 1.00 86.50 83 PHE A O 1
ATOM 637 N N . VAL A 1 84 ? -2.421 10.330 7.673 1.00 74.50 84 VAL A N 1
ATOM 638 C CA . VAL A 1 84 ? -2.309 11.512 8.545 1.00 74.50 84 VAL A CA 1
ATOM 639 C C . VAL A 1 84 ? -3.519 11.644 9.477 1.00 74.50 84 VAL A C 1
ATOM 641 O O . VAL A 1 84 ? -3.429 12.301 10.519 1.00 74.50 84 VAL A O 1
ATOM 644 N N . PHE A 1 85 ? -4.658 11.049 9.100 1.00 66.88 85 PHE A N 1
ATOM 645 C CA . PHE A 1 85 ? -5.913 11.149 9.836 1.00 66.88 85 PHE A CA 1
ATOM 646 C C . PHE A 1 85 ? -6.891 10.026 9.471 1.00 66.88 85 PHE A C 1
ATOM 648 O O . PHE A 1 85 ? -7.100 9.752 8.291 1.00 66.88 85 PHE A O 1
ATOM 655 N N . THR A 1 86 ? -7.523 9.422 10.476 1.00 59.81 86 THR A N 1
ATOM 656 C CA . THR A 1 86 ? -8.530 8.356 10.319 1.00 59.81 86 THR A CA 1
ATOM 657 C C . THR A 1 86 ? -9.880 8.718 10.946 1.00 59.81 86 THR A C 1
ATOM 659 O O . THR A 1 86 ? -10.600 7.825 11.389 1.00 59.81 86 THR A O 1
ATOM 662 N N . ALA A 1 87 ? -10.265 10.000 11.035 1.00 54.12 87 ALA A N 1
ATOM 663 C CA . ALA A 1 87 ? -11.586 10.311 11.593 1.00 54.12 87 ALA A CA 1
ATOM 664 C C . ALA A 1 87 ? -12.718 10.253 10.568 1.00 54.12 87 ALA A C 1
ATOM 666 O O . ALA A 1 87 ? -12.533 10.393 9.357 1.00 54.12 87 ALA A O 1
ATOM 667 N N . ARG A 1 88 ? -13.923 10.063 11.108 1.00 57.09 88 ARG A N 1
ATOM 668 C CA . ARG A 1 88 ? -15.179 10.053 10.361 1.00 57.09 88 ARG A CA 1
ATOM 669 C C . ARG A 1 88 ? -15.428 11.414 9.701 1.00 57.09 88 ARG A C 1
ATOM 671 O O . ARG A 1 88 ? -14.950 12.452 10.162 1.00 57.09 88 ARG A O 1
ATOM 678 N N . GLN A 1 89 ? -16.233 11.411 8.639 1.00 50.56 89 GLN A N 1
ATOM 679 C CA . GLN A 1 89 ? -16.695 12.631 7.976 1.00 50.56 89 GLN A CA 1
ATOM 680 C C . GLN A 1 89 ? -17.318 13.588 9.013 1.00 50.56 89 GLN A C 1
ATOM 682 O O . GLN A 1 89 ? -18.240 13.210 9.731 1.00 50.56 89 GLN A O 1
ATOM 687 N N . GLY A 1 90 ? -16.786 14.811 9.121 1.00 58.34 90 GLY A N 1
ATOM 688 C CA . GLY A 1 90 ? -17.245 15.823 10.084 1.00 58.34 90 GLY A CA 1
ATOM 689 C C . GLY A 1 90 ? -16.495 15.875 11.423 1.00 58.34 90 GLY A C 1
ATOM 690 O O . GLY A 1 90 ? -16.781 16.765 12.220 1.00 58.34 90 GLY A O 1
ATOM 691 N N . GLN A 1 91 ? -15.522 14.993 11.682 1.00 57.72 91 GLN A N 1
ATOM 692 C CA . GLN A 1 91 ? -14.656 15.101 12.863 1.00 57.72 91 GLN A CA 1
ATOM 693 C C . GLN A 1 91 ? -13.352 15.846 12.557 1.00 57.72 91 GLN A C 1
ATOM 695 O O . GLN A 1 91 ? -12.695 15.611 11.544 1.00 57.72 91 GLN A O 1
ATOM 700 N N . SER A 1 92 ? -12.968 16.748 13.464 1.00 54.81 92 SER A N 1
ATOM 701 C CA . SER A 1 92 ? -11.685 17.447 13.426 1.00 54.81 92 SER A CA 1
ATOM 702 C C . SER A 1 92 ? -10.562 16.588 14.010 1.00 54.81 92 SER A C 1
ATOM 704 O O . SER A 1 92 ? -10.792 15.594 14.703 1.00 54.81 92 SER A O 1
ATOM 706 N N . ARG A 1 93 ? -9.321 16.990 13.718 1.00 52.25 93 ARG A N 1
ATOM 707 C CA . ARG A 1 93 ? -8.093 16.392 14.251 1.00 52.25 93 ARG A CA 1
ATOM 708 C C . ARG A 1 93 ? -8.108 16.470 15.784 1.00 52.25 93 ARG A C 1
ATOM 710 O O . ARG A 1 93 ? -7.786 17.508 16.351 1.00 52.25 93 ARG A O 1
ATOM 717 N N . GLY A 1 94 ? -8.533 15.396 16.453 1.00 55.44 94 GLY A N 1
ATOM 718 C CA . GLY A 1 94 ? -8.385 15.257 17.903 1.00 55.44 94 GLY A CA 1
ATOM 719 C C . GLY A 1 94 ? -6.908 15.324 18.318 1.00 55.44 94 GLY A C 1
ATOM 720 O O . GLY A 1 94 ? -6.011 15.274 17.476 1.00 55.44 94 GLY A O 1
ATOM 721 N N . SER A 1 95 ? -6.628 15.406 19.621 1.00 55.38 95 SER A N 1
ATOM 722 C CA . SER A 1 95 ? -5.257 15.526 20.157 1.00 55.38 95 SER A CA 1
ATOM 723 C C . SER A 1 95 ? -4.344 14.326 19.857 1.00 55.38 95 SER A C 1
ATOM 725 O O . SER A 1 95 ? -3.132 14.418 20.046 1.00 55.38 95 SER A O 1
ATOM 727 N N . ARG A 1 96 ? -4.897 13.214 19.358 1.00 52.94 96 ARG A N 1
ATOM 728 C CA . ARG A 1 96 ? -4.164 12.038 18.882 1.00 52.94 96 ARG A CA 1
ATOM 729 C C . ARG A 1 96 ? -4.685 11.646 17.504 1.00 52.94 96 ARG A C 1
ATOM 731 O O . ARG A 1 96 ? -5.834 11.250 17.363 1.00 52.94 96 ARG A O 1
ATOM 738 N N . ALA A 1 97 ? -3.830 11.768 16.491 1.00 49.81 97 ALA A N 1
ATOM 739 C CA . ALA A 1 97 ? -4.189 11.564 15.085 1.00 49.81 97 ALA A CA 1
ATOM 740 C C . ALA A 1 97 ? -4.534 10.103 14.716 1.00 49.81 97 ALA A C 1
ATOM 742 O O . ALA A 1 97 ? -5.071 9.877 13.634 1.00 49.81 97 ALA A O 1
ATOM 743 N N . PHE A 1 98 ? -4.248 9.148 15.613 1.00 51.19 98 PHE A N 1
ATOM 744 C CA . PHE A 1 98 ? -4.388 7.704 15.386 1.00 51.19 98 PHE A CA 1
ATOM 745 C C . PHE A 1 98 ? -5.151 6.951 16.486 1.00 51.19 98 PHE A C 1
ATOM 747 O O . PHE A 1 98 ? -5.316 5.739 16.369 1.00 51.19 98 PHE A O 1
ATOM 754 N N . ASP A 1 99 ? -5.636 7.631 17.532 1.00 49.28 99 ASP A N 1
ATOM 755 C CA . ASP A 1 99 ? -6.563 6.980 18.463 1.00 49.28 99 ASP A CA 1
ATOM 756 C C . ASP A 1 99 ? -7.918 6.870 17.755 1.00 49.28 99 ASP A C 1
ATOM 758 O O . ASP A 1 99 ? -8.597 7.875 17.527 1.00 49.28 99 ASP A O 1
ATOM 762 N N . LEU A 1 100 ? -8.337 5.643 17.431 1.00 50.88 100 LEU A N 1
ATOM 763 C CA . LEU A 1 100 ? -9.764 5.359 17.332 1.00 50.88 100 LEU A CA 1
ATOM 764 C C . LEU A 1 100 ? -10.343 5.718 18.701 1.00 50.88 100 LEU A C 1
ATOM 766 O O . LEU A 1 100 ? -10.023 5.063 19.693 1.00 50.88 100 LEU A O 1
ATOM 770 N N . GLN A 1 101 ? -11.132 6.791 18.778 1.00 43.81 101 GLN A N 1
ATOM 771 C CA . GLN A 1 101 ? -11.849 7.107 20.008 1.00 43.81 101 GLN A CA 1
ATOM 772 C C . GLN A 1 101 ? -12.705 5.889 20.365 1.00 43.81 101 GLN A C 1
ATOM 774 O O . GLN A 1 101 ? -13.634 5.535 19.640 1.00 43.81 101 GLN A O 1
ATOM 779 N N . ALA A 1 102 ? -12.320 5.209 21.444 1.00 43.81 102 ALA A N 1
ATOM 780 C CA . ALA A 1 102 ? -13.064 4.092 21.994 1.00 43.81 102 ALA A CA 1
ATOM 781 C C . ALA A 1 102 ? -14.463 4.561 22.440 1.00 43.81 102 ALA A C 1
ATOM 783 O O . ALA A 1 102 ? -14.591 5.643 23.015 1.00 43.81 102 ALA A O 1
ATOM 784 N N . ALA A 1 103 ? -15.453 3.683 22.222 1.00 36.91 103 ALA A N 1
ATOM 785 C CA . ALA A 1 103 ? -16.897 3.804 22.477 1.00 36.91 103 ALA A CA 1
ATOM 786 C C . ALA A 1 103 ? -17.641 4.733 21.487 1.00 36.91 103 ALA A C 1
ATOM 788 O O . ALA A 1 103 ? -17.364 5.924 21.414 1.00 36.91 103 ALA A O 1
ATOM 789 N N . PHE A 1 104 ? -18.601 4.282 20.673 1.00 39.22 104 PHE A N 1
ATOM 790 C CA . PHE A 1 104 ? -19.573 3.187 20.788 1.00 39.22 104 PHE A CA 1
ATOM 791 C C . PHE A 1 104 ? -19.843 2.553 19.417 1.00 39.22 104 PHE A C 1
ATOM 793 O O . PHE A 1 104 ? -19.821 3.304 18.407 1.00 39.22 104 PHE A O 1
#

Radius of gyration: 18.19 Å; chains: 1; bounding box: 54×33×42 Å

Foldseek 3Di:
DPDDPPPPDDDDQDFDFQADQDDADDQDDVNAGALVSVQSRVQNVRSVVRDRFWHGKAWPDDDDPFGFIKTAGPVRDIDTGTDQADDDPPDDCDPDRRDPPDDD

Sequence (104 aa):
MAPGEKLTDSEAPVKGDPAPILDYPALYDDKMISPARAEAYLVAALTHAQSEEISSAYAYGEQPQNPGFGVHFHNESKIYCPFVFTARQGQSRGSRAFDLQAAF